Protein AF-T1GPN2-F1 (afdb_monomer_lite)

Secondary structure (DSSP, 8-state):
-PPPPPPPPPPPPPPPP--------PPPPP----PPEEEEEEEEEEPTTSS-EEEEEEEEETTS-EEEEEEEE-TT--GGG----

Foldseek 3Di:
DDDDDDDDDDDDDDDDDDDPDDPDPDPPDDDDDPFDFPDKDKDWDDDPPDPKIKIWIWTQTPVRDIDIDIDIHDPVDDPVVPDDD

Radius of gyration: 30.37 Å; chains: 1; bounding box: 92×51×34 Å

Structure (mmCIF, N/CA/C/O backbone):
data_AF-T1GPN2-F1
#
_entry.id   AF-T1GPN2-F1
#
loop_
_atom_site.group_PDB
_atom_site.id
_atom_site.type_symbol
_atom_site.label_atom_id
_atom_site.label_alt_id
_atom_site.label_comp_id
_atom_site.label_asym_id
_atom_site.label_entity_id
_atom_site.label_seq_id
_atom_site.pdbx_PDB_ins_code
_atom_site.Cartn_x
_atom_site.Cartn_y
_atom_site.Cartn_z
_atom_site.occupancy
_atom_site.B_iso_or_equiv
_atom_site.auth_seq_id
_atom_site.auth_comp_id
_atom_site.auth_asym_id
_atom_site.auth_atom_id
_atom_site.pdbx_PDB_model_num
ATOM 1 N N . PHE A 1 1 ? 78.599 41.910 -5.305 1.00 45.91 1 PHE A N 1
ATOM 2 C CA . PHE A 1 1 ? 77.463 41.029 -4.966 1.00 45.91 1 PHE A CA 1
ATOM 3 C C . PHE A 1 1 ? 76.168 41.784 -5.235 1.00 45.91 1 PHE A C 1
ATOM 5 O O . PHE A 1 1 ? 75.917 42.779 -4.572 1.00 45.91 1 PHE A O 1
ATOM 12 N N . ALA A 1 2 ? 75.409 41.401 -6.266 1.00 49.41 2 ALA A N 1
ATOM 13 C CA . ALA A 1 2 ? 74.178 42.093 -6.658 1.00 49.41 2 ALA A CA 1
ATOM 14 C C . ALA A 1 2 ? 72.968 41.524 -5.895 1.00 49.41 2 ALA A C 1
ATOM 16 O O . ALA A 1 2 ? 72.748 40.312 -5.904 1.00 49.41 2 ALA A O 1
ATOM 17 N N . ALA A 1 3 ? 72.195 42.390 -5.236 1.00 58.47 3 ALA A N 1
ATOM 18 C CA . ALA A 1 3 ? 70.966 42.018 -4.540 1.00 58.47 3 ALA A CA 1
ATOM 19 C C . ALA A 1 3 ? 69.842 41.719 -5.551 1.00 58.47 3 ALA A C 1
ATOM 21 O O . ALA A 1 3 ? 69.575 42.512 -6.455 1.00 58.47 3 ALA A O 1
ATOM 22 N N . LYS A 1 4 ? 69.192 40.558 -5.415 1.00 56.62 4 LYS A N 1
ATOM 23 C CA . LYS A 1 4 ? 68.074 40.129 -6.271 1.00 56.62 4 LYS A CA 1
ATOM 24 C C . LYS A 1 4 ? 66.811 40.935 -5.926 1.00 56.62 4 LYS A C 1
ATOM 26 O O . LYS A 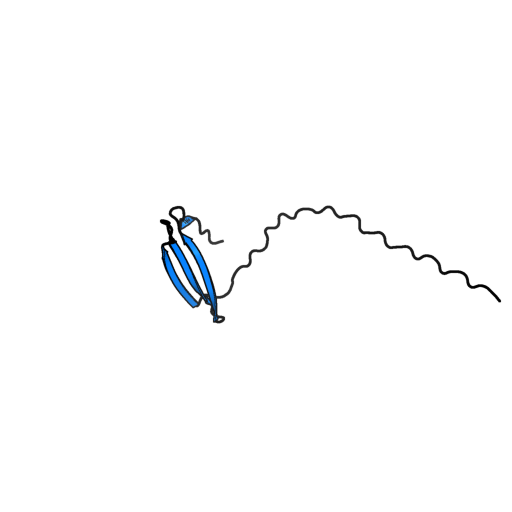1 4 ? 66.463 41.049 -4.754 1.00 56.62 4 LYS A O 1
ATOM 31 N N . LYS A 1 5 ? 66.129 41.486 -6.940 1.00 61.97 5 LYS A N 1
ATOM 32 C CA . LYS A 1 5 ? 64.856 42.219 -6.782 1.00 61.97 5 LYS A CA 1
ATOM 33 C C . LYS A 1 5 ? 63.726 41.288 -6.295 1.00 61.97 5 LYS A C 1
ATOM 35 O O . LYS A 1 5 ? 63.703 40.128 -6.713 1.00 61.97 5 LYS A O 1
ATOM 40 N N . PRO A 1 6 ? 62.787 41.779 -5.461 1.00 60.59 6 PRO A N 1
ATOM 41 C CA . PRO A 1 6 ? 61.658 40.983 -4.987 1.00 60.59 6 PRO A CA 1
ATOM 42 C C . PRO A 1 6 ? 60.658 40.687 -6.121 1.00 60.59 6 PRO A C 1
ATOM 44 O O . PRO A 1 6 ? 60.557 41.473 -7.069 1.00 60.59 6 PRO A O 1
ATOM 47 N N . PRO A 1 7 ? 59.925 39.559 -6.053 1.00 66.12 7 PRO A N 1
ATOM 48 C CA . PRO A 1 7 ? 58.975 39.181 -7.088 1.00 66.12 7 PRO A CA 1
ATOM 49 C C . PRO A 1 7 ? 57.724 40.067 -7.038 1.00 66.12 7 PRO A C 1
ATOM 51 O O . PRO A 1 7 ? 57.266 40.473 -5.970 1.00 66.12 7 PRO A O 1
ATOM 54 N N . TYR A 1 8 ? 57.178 40.358 -8.218 1.00 67.81 8 TYR A N 1
ATOM 55 C CA . TYR A 1 8 ? 55.999 41.203 -8.396 1.00 67.81 8 TYR A CA 1
ATOM 56 C C . TYR A 1 8 ? 54.755 40.610 -7.707 1.00 67.81 8 TYR A C 1
ATOM 58 O O . TYR A 1 8 ? 54.538 39.394 -7.781 1.00 67.81 8 TYR A O 1
ATOM 66 N N . PRO A 1 9 ? 53.908 41.444 -7.074 1.00 64.31 9 PRO A N 1
ATOM 67 C CA . PRO A 1 9 ? 52.673 40.983 -6.454 1.00 64.31 9 PRO A CA 1
ATOM 68 C C . PRO A 1 9 ? 51.701 40.491 -7.531 1.00 64.31 9 PRO A C 1
ATOM 70 O O . PRO A 1 9 ? 51.343 41.224 -8.452 1.00 64.31 9 PRO A O 1
ATOM 73 N N . LYS A 1 10 ? 51.273 39.230 -7.420 1.00 67.62 10 LYS A N 1
ATOM 74 C CA . LYS A 1 10 ? 50.222 38.667 -8.274 1.00 67.62 10 LYS A CA 1
ATOM 75 C C . LYS A 1 10 ? 48.879 39.265 -7.855 1.00 67.62 10 LYS A C 1
ATOM 77 O O . LYS A 1 10 ? 48.539 39.243 -6.672 1.00 67.62 10 LYS A O 1
ATOM 82 N N . SER A 1 11 ? 48.129 39.793 -8.818 1.00 66.94 11 SER A N 1
ATOM 83 C CA . SER A 1 11 ? 46.770 40.292 -8.613 1.00 66.94 11 SER A CA 1
ATOM 84 C C . SER A 1 11 ? 45.873 39.171 -8.082 1.00 66.94 11 SER A C 1
ATOM 86 O O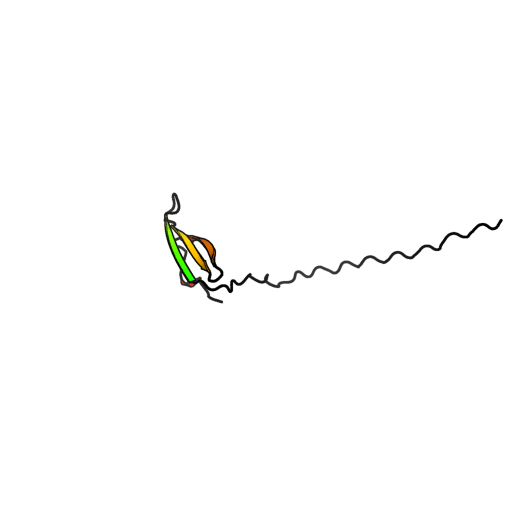 . SER A 1 11 ? 45.839 38.062 -8.616 1.00 66.94 11 SER A O 1
ATOM 88 N N . ARG A 1 12 ? 45.165 39.446 -6.984 1.00 68.81 12 ARG A N 1
ATOM 89 C CA . ARG A 1 12 ? 44.198 38.512 -6.402 1.00 68.81 12 ARG A CA 1
ATOM 90 C C . ARG A 1 12 ? 42.927 38.522 -7.258 1.00 68.81 12 ARG A C 1
ATOM 92 O O . ARG A 1 12 ? 42.499 39.588 -7.692 1.00 68.81 12 ARG A O 1
ATOM 99 N N . ALA A 1 13 ? 42.342 37.351 -7.503 1.00 70.19 13 ALA A N 1
ATOM 100 C CA . ALA A 1 13 ? 41.087 37.226 -8.242 1.00 70.19 13 ALA A CA 1
ATOM 101 C C . ALA A 1 13 ? 39.947 37.966 -7.517 1.00 70.19 13 ALA A C 1
ATOM 103 O O . ALA A 1 13 ? 39.846 37.891 -6.289 1.00 70.19 13 ALA A O 1
ATOM 104 N N . ALA A 1 14 ? 39.109 38.681 -8.270 1.00 68.62 14 ALA A N 1
ATOM 105 C CA . ALA A 1 14 ? 37.926 39.342 -7.730 1.00 68.62 14 ALA A CA 1
ATOM 106 C C . ALA A 1 14 ? 36.884 38.291 -7.311 1.00 68.62 14 ALA A C 1
ATOM 108 O O . ALA A 1 14 ? 36.631 37.336 -8.046 1.00 68.62 14 ALA A O 1
ATOM 109 N N . SER A 1 15 ? 36.307 38.459 -6.119 1.00 68.88 15 SER A N 1
ATOM 110 C CA . SER A 1 15 ? 35.242 37.587 -5.611 1.00 68.88 15 SER A CA 1
ATOM 111 C C . SER A 1 15 ? 33.998 37.710 -6.500 1.00 68.88 15 SER A C 1
ATOM 113 O O . SER A 1 15 ? 33.699 38.831 -6.923 1.00 68.88 15 SER A O 1
ATOM 115 N N . PRO A 1 16 ? 33.252 36.621 -6.774 1.00 69.25 16 PRO A N 1
ATOM 116 C CA . PRO A 1 16 ? 32.017 36.717 -7.540 1.00 69.25 16 PRO A CA 1
ATOM 117 C C . PRO A 1 16 ? 31.048 37.652 -6.814 1.00 69.25 16 PRO A C 1
ATOM 119 O O . PRO A 1 16 ? 30.861 37.533 -5.600 1.00 69.25 16 PRO A O 1
ATOM 122 N N . VAL A 1 17 ? 30.460 38.591 -7.552 1.00 66.56 17 VAL A N 1
ATOM 123 C CA . VAL A 1 17 ? 29.370 39.434 -7.054 1.00 66.56 17 VAL A CA 1
ATOM 124 C C . VAL A 1 17 ? 28.185 38.516 -6.769 1.00 66.56 17 VAL A C 1
ATOM 126 O O . VAL A 1 17 ? 27.857 37.666 -7.598 1.00 66.56 17 VAL A O 1
ATOM 129 N N . ALA A 1 18 ? 27.593 38.644 -5.581 1.00 63.91 18 ALA A N 1
ATOM 130 C CA . ALA A 1 18 ? 26.481 37.815 -5.140 1.00 63.91 18 ALA A CA 1
ATOM 131 C C . ALA A 1 18 ? 25.334 37.889 -6.159 1.00 63.91 18 ALA A C 1
ATOM 133 O O . ALA A 1 18 ? 24.697 38.929 -6.307 1.00 63.91 18 ALA A O 1
ATOM 134 N N . ALA A 1 19 ? 25.099 36.793 -6.882 1.00 65.38 19 ALA A N 1
ATOM 135 C CA . ALA A 1 19 ? 23.909 36.649 -7.700 1.00 65.38 19 ALA A CA 1
ATOM 136 C C . ALA A 1 19 ? 22.702 36.585 -6.756 1.00 65.38 19 ALA A C 1
ATOM 138 O O . ALA A 1 19 ? 22.675 35.763 -5.837 1.00 65.38 19 ALA A O 1
ATOM 139 N N . GLU A 1 20 ? 21.737 37.481 -6.951 1.00 62.91 20 GLU A N 1
ATOM 140 C CA . GLU A 1 20 ? 20.501 37.491 -6.179 1.00 62.91 20 GLU A CA 1
ATOM 141 C C . GLU A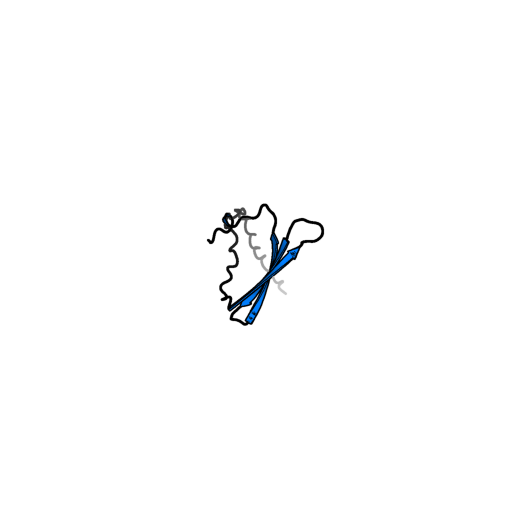 1 20 ? 19.794 36.139 -6.326 1.00 62.91 20 GLU A C 1
ATOM 143 O O . GLU A 1 20 ? 19.548 35.642 -7.426 1.00 62.91 20 GLU A O 1
ATOM 148 N N . SER A 1 21 ? 19.522 35.515 -5.181 1.00 67.19 21 SER A N 1
ATOM 149 C CA . SER A 1 21 ? 18.891 34.205 -5.085 1.00 67.19 21 SER A CA 1
ATOM 150 C C . SER A 1 21 ? 17.420 34.324 -5.482 1.00 67.19 21 SER A C 1
ATOM 152 O O . SER A 1 21 ? 16.557 34.673 -4.673 1.00 67.19 21 SER A O 1
ATOM 154 N N . VAL A 1 22 ? 17.131 34.055 -6.755 1.00 65.06 22 VAL A N 1
ATOM 155 C CA . VAL A 1 22 ? 15.762 33.867 -7.238 1.00 65.06 22 VAL A CA 1
ATOM 156 C C . VAL A 1 22 ? 15.253 32.562 -6.630 1.00 65.06 22 VAL A C 1
ATOM 158 O O . VAL A 1 22 ? 15.763 31.487 -6.945 1.00 65.06 22 VAL A O 1
ATOM 161 N N . LYS A 1 23 ? 14.266 32.648 -5.731 1.00 65.94 23 LYS A N 1
ATOM 162 C CA . LYS A 1 23 ? 13.575 31.472 -5.186 1.00 65.94 23 LYS A CA 1
ATOM 163 C C . LYS A 1 23 ? 12.864 30.776 -6.344 1.00 65.94 23 LYS A C 1
ATOM 165 O O . LYS A 1 23 ? 11.855 31.271 -6.840 1.00 65.94 23 LYS A O 1
ATOM 170 N N . SER A 1 24 ? 13.430 29.674 -6.818 1.00 69.38 24 SER A N 1
ATOM 171 C CA . SER A 1 24 ? 12.820 28.856 -7.855 1.00 69.38 24 SER A CA 1
ATOM 172 C C . SER A 1 24 ? 11.531 28.238 -7.306 1.00 69.38 24 SER A C 1
ATOM 174 O O . SER A 1 24 ? 11.522 27.622 -6.246 1.00 69.38 24 SER A O 1
ATOM 176 N N . VAL A 1 25 ? 10.421 28.428 -8.022 1.00 67.56 25 VAL A N 1
ATOM 177 C CA . VAL A 1 25 ? 9.094 27.865 -7.690 1.00 67.56 25 VAL A CA 1
ATOM 178 C C . VAL A 1 25 ? 8.951 26.452 -8.274 1.00 67.56 25 VAL A C 1
ATOM 180 O O . VAL A 1 25 ? 7.856 25.997 -8.581 1.00 67.56 25 VAL A O 1
ATOM 183 N N . THR A 1 26 ? 10.060 25.750 -8.507 1.00 74.62 26 THR A N 1
ATOM 184 C CA . THR A 1 26 ? 9.995 24.386 -9.034 1.00 74.62 26 THR A CA 1
ATOM 185 C C . THR A 1 26 ? 9.553 23.475 -7.892 1.00 74.62 26 THR A C 1
ATOM 187 O O . THR A 1 26 ? 10.284 23.408 -6.901 1.00 74.62 26 THR A O 1
ATOM 190 N N . PRO A 1 27 ? 8.385 22.807 -7.976 1.00 72.62 27 PRO A N 1
ATOM 191 C CA . PRO A 1 27 ? 8.038 21.782 -7.002 1.00 72.62 27 PRO A CA 1
ATOM 192 C C . PRO A 1 27 ? 9.161 20.747 -6.981 1.00 72.62 27 PRO A C 1
ATOM 194 O O . PRO A 1 27 ? 9.700 20.397 -8.037 1.00 72.62 27 PRO A O 1
ATOM 197 N N . GLU A 1 28 ? 9.556 20.311 -5.785 1.00 77.56 28 GLU A N 1
ATOM 198 C CA . GLU A 1 28 ? 10.550 19.251 -5.673 1.00 77.56 28 GLU A CA 1
ATOM 199 C C . GLU A 1 28 ? 10.064 18.031 -6.462 1.00 77.56 28 GLU A C 1
ATOM 201 O O . GLU A 1 28 ? 8.876 17.690 -6.388 1.00 77.56 28 GLU A O 1
ATOM 206 N N . PRO A 1 29 ? 10.944 17.394 -7.252 1.00 76.44 29 PRO A N 1
ATOM 207 C CA . PRO A 1 29 ? 10.586 16.160 -7.923 1.00 76.44 29 PRO A CA 1
ATOM 208 C C . PRO A 1 29 ? 10.174 15.150 -6.853 1.00 76.44 29 PRO A C 1
ATOM 210 O O . PRO A 1 29 ? 10.954 14.825 -5.960 1.00 76.44 29 PRO A O 1
ATOM 213 N N . SER A 1 30 ? 8.928 14.690 -6.913 1.00 77.19 30 SER A N 1
ATOM 214 C CA . SER A 1 30 ? 8.454 13.627 -6.042 1.00 77.19 30 SER A CA 1
ATOM 215 C C . SER A 1 30 ? 9.059 12.303 -6.498 1.00 77.19 30 SER A C 1
ATOM 217 O O . SER A 1 30 ? 9.055 11.979 -7.687 1.00 77.19 30 SER A O 1
ATOM 219 N N . ASP A 1 31 ? 9.576 11.525 -5.550 1.00 81.25 31 ASP A N 1
ATOM 220 C CA . ASP A 1 31 ? 10.067 10.180 -5.837 1.00 81.25 31 ASP A CA 1
ATOM 221 C C . ASP A 1 31 ? 8.886 9.276 -6.218 1.00 81.25 31 ASP A C 1
ATOM 223 O O . ASP A 1 31 ? 8.082 8.871 -5.373 1.00 81.25 31 ASP A O 1
ATOM 227 N N . ILE A 1 32 ? 8.772 8.962 -7.511 1.00 86.12 32 ILE A N 1
ATOM 228 C CA . ILE A 1 32 ? 7.768 8.031 -8.031 1.00 86.12 32 ILE A CA 1
ATOM 229 C C . ILE A 1 32 ? 8.307 6.607 -7.901 1.00 86.12 32 ILE A C 1
ATOM 231 O O . ILE A 1 32 ? 9.377 6.257 -8.398 1.00 86.12 32 ILE A O 1
ATOM 235 N N . GLU A 1 33 ? 7.537 5.755 -7.232 1.00 89.75 33 GLU A N 1
ATOM 236 C CA . GLU A 1 33 ? 7.857 4.342 -7.085 1.00 89.75 33 GLU A CA 1
ATOM 237 C C . GLU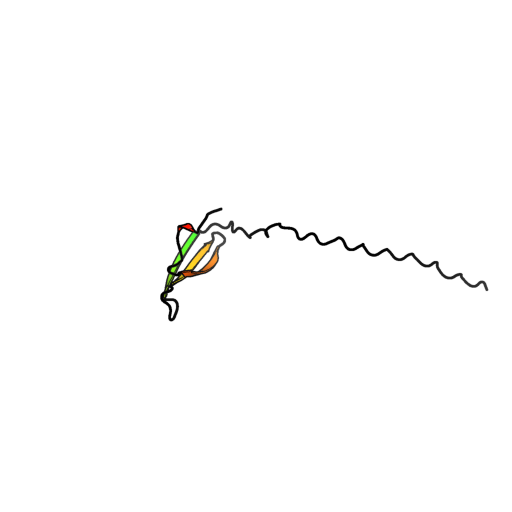 A 1 33 ? 7.415 3.562 -8.332 1.00 89.75 33 GLU A C 1
ATOM 239 O O . GLU A 1 33 ? 6.223 3.450 -8.608 1.00 89.75 33 GLU A O 1
ATOM 244 N N . HIS A 1 34 ? 8.370 2.987 -9.067 1.00 92.06 34 HIS A N 1
ATOM 245 C CA . HIS A 1 34 ? 8.102 2.243 -10.308 1.00 92.06 34 HIS A CA 1
ATOM 246 C C . HIS A 1 34 ? 8.122 0.718 -10.145 1.00 92.06 34 HIS A C 1
ATOM 248 O O . HIS A 1 34 ? 7.843 -0.010 -11.100 1.00 92.06 34 HIS A O 1
ATOM 254 N N . ARG A 1 35 ? 8.479 0.208 -8.961 1.00 95.69 35 ARG A N 1
ATOM 255 C CA . ARG A 1 35 ? 8.545 -1.237 -8.718 1.00 95.69 35 ARG A CA 1
ATOM 256 C C . ARG A 1 35 ? 7.156 -1.871 -8.743 1.00 95.69 35 ARG A C 1
ATOM 258 O O . ARG A 1 35 ? 6.180 -1.289 -8.268 1.00 95.69 35 ARG A O 1
ATOM 265 N N . ARG A 1 36 ? 7.063 -3.102 -9.249 1.00 96.88 36 ARG A N 1
ATOM 266 C CA . ARG A 1 36 ? 5.787 -3.814 -9.350 1.00 96.88 36 ARG A CA 1
ATOM 267 C C . ARG A 1 36 ? 5.433 -4.467 -8.018 1.00 96.88 36 ARG A C 1
ATOM 269 O O . ARG A 1 36 ? 6.206 -5.249 -7.475 1.00 96.88 36 ARG A O 1
ATOM 276 N N . ILE A 1 37 ? 4.218 -4.220 -7.537 1.00 97.50 37 ILE A N 1
ATOM 277 C CA . ILE A 1 37 ? 3.653 -4.944 -6.393 1.00 97.50 37 ILE A CA 1
ATOM 278 C C . ILE A 1 37 ? 3.207 -6.338 -6.863 1.00 97.50 37 ILE A C 1
ATOM 280 O O . ILE A 1 37 ? 2.439 -6.462 -7.819 1.00 97.50 37 ILE A O 1
ATOM 284 N N . VAL A 1 38 ? 3.681 -7.391 -6.195 1.00 98.25 38 VAL A N 1
ATOM 285 C CA . VAL A 1 38 ? 3.315 -8.794 -6.471 1.00 98.25 38 VAL A CA 1
ATOM 286 C C . VAL A 1 38 ? 2.390 -9.395 -5.416 1.00 98.25 38 VAL A C 1
ATOM 288 O O . VAL A 1 38 ? 1.706 -10.373 -5.699 1.00 98.25 38 VAL A O 1
ATOM 291 N N . ASN A 1 39 ? 2.359 -8.830 -4.208 1.00 97.94 39 ASN A N 1
ATOM 292 C CA . ASN A 1 39 ? 1.401 -9.199 -3.169 1.00 97.94 39 ASN A CA 1
ATOM 293 C C . ASN A 1 39 ? 1.107 -7.999 -2.260 1.00 97.94 39 ASN A C 1
ATOM 295 O O . ASN A 1 39 ? 1.976 -7.153 -2.042 1.00 97.94 39 ASN A O 1
ATOM 299 N N . MET A 1 40 ? -0.099 -7.965 -1.701 1.00 98.06 40 MET A N 1
ATOM 300 C CA . MET A 1 40 ? -0.544 -6.946 -0.760 1.00 98.06 40 MET A CA 1
ATOM 301 C C . MET A 1 40 ? -1.281 -7.606 0.403 1.00 98.06 40 MET A C 1
ATOM 303 O O . MET A 1 40 ? -2.161 -8.438 0.196 1.00 98.06 40 MET A O 1
ATOM 307 N N . MET A 1 41 ? -0.949 -7.206 1.626 1.00 98.06 41 MET A N 1
ATOM 308 C CA . MET A 1 41 ? -1.699 -7.560 2.830 1.00 98.06 41 MET A CA 1
ATOM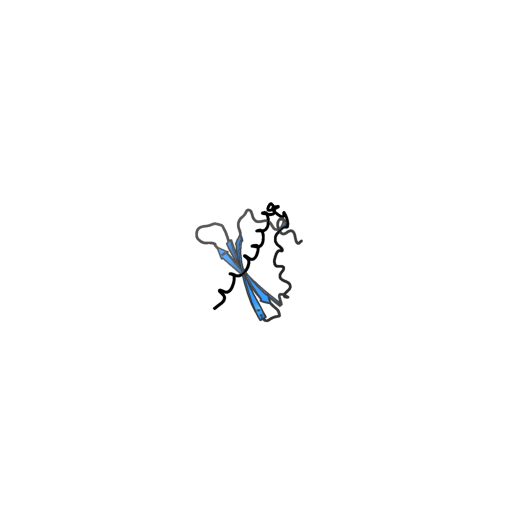 309 C C . MET A 1 41 ? -2.131 -6.284 3.542 1.00 98.06 41 MET A C 1
ATOM 311 O O . MET A 1 41 ? -1.345 -5.348 3.647 1.00 98.06 41 MET A O 1
ATOM 315 N N . CYS A 1 42 ? -3.360 -6.255 4.049 1.00 97.81 42 CYS A N 1
ATOM 316 C CA . CYS A 1 42 ? -3.886 -5.135 4.820 1.00 97.81 42 CYS A CA 1
ATOM 317 C C . CYS A 1 42 ? -4.325 -5.623 6.202 1.00 97.81 42 CYS A C 1
ATOM 319 O O . CYS A 1 42 ? -4.961 -6.669 6.325 1.00 97.81 42 CYS A O 1
ATOM 321 N N . SER A 1 43 ? -3.976 -4.861 7.232 1.00 97.31 43 SER A N 1
ATOM 322 C CA . SER A 1 43 ? -4.443 -5.046 8.600 1.00 97.31 43 SER A CA 1
ATOM 323 C C . SER A 1 43 ? -5.067 -3.746 9.075 1.00 97.31 43 SER A C 1
ATOM 325 O O . SER A 1 43 ? -4.442 -2.696 8.980 1.00 97.31 43 SER A O 1
ATOM 327 N N . VAL A 1 44 ? -6.254 -3.839 9.663 1.00 95.88 44 VAL A N 1
ATOM 328 C CA . VAL A 1 44 ? -6.939 -2.714 10.302 1.00 95.88 44 VAL A CA 1
ATOM 329 C C . VAL A 1 44 ? -7.124 -3.051 11.773 1.00 95.88 44 VAL A C 1
ATOM 331 O O . VAL A 1 44 ? -7.517 -4.169 12.111 1.00 95.88 44 VAL A O 1
ATOM 334 N N . LYS A 1 45 ? -6.778 -2.115 12.650 1.00 94.81 45 LYS A N 1
ATOM 335 C CA . LYS A 1 45 ? -6.893 -2.244 14.106 1.00 94.81 45 LYS A CA 1
ATOM 336 C C . LYS A 1 45 ? -7.474 -0.955 14.673 1.00 94.81 45 LYS A C 1
ATOM 338 O O . LYS A 1 45 ? -7.318 0.093 14.058 1.00 94.81 45 LYS A O 1
ATOM 343 N N . ASN A 1 46 ? -8.098 -1.013 15.844 1.00 93.00 46 ASN A N 1
ATOM 344 C CA . ASN A 1 46 ? -8.480 0.211 16.548 1.00 93.00 46 ASN A CA 1
ATOM 345 C C . ASN A 1 46 ? -7.215 0.974 16.953 1.00 93.00 46 ASN A C 1
ATOM 347 O O . ASN A 1 46 ? -6.251 0.362 17.421 1.00 93.00 46 ASN A O 1
ATOM 351 N N . HIS A 1 47 ? -7.217 2.287 16.748 1.00 88.56 47 HIS A N 1
ATOM 352 C CA . HIS A 1 47 ? -6.168 3.169 17.234 1.00 88.56 47 HIS A CA 1
ATOM 353 C C . HIS A 1 47 ? -6.482 3.552 18.686 1.00 88.56 47 HIS A C 1
ATOM 355 O O . HIS A 1 47 ? -7.607 3.953 18.991 1.00 88.56 47 HIS A O 1
ATOM 361 N N . GLU A 1 48 ? -5.517 3.351 19.586 1.00 80.25 48 GLU A N 1
ATOM 362 C CA . GLU A 1 48 ? -5.724 3.393 21.040 1.00 80.25 48 GLU A CA 1
ATOM 363 C C . GLU A 1 48 ? -6.469 4.664 21.490 1.00 80.25 48 GLU A C 1
ATOM 365 O O . GLU A 1 48 ? -6.174 5.769 21.038 1.00 80.25 48 GLU A O 1
ATOM 370 N N . ASP A 1 49 ? -7.483 4.470 22.340 1.00 70.62 49 ASP A N 1
ATOM 371 C CA . ASP A 1 49 ? -8.322 5.506 22.964 1.00 70.62 49 ASP A CA 1
ATOM 372 C C . ASP A 1 49 ? -9.075 6.462 22.016 1.00 70.62 49 ASP A C 1
ATOM 374 O O . ASP A 1 49 ? -9.601 7.492 22.444 1.00 70.62 49 ASP A O 1
ATOM 378 N N . SER A 1 50 ? -9.200 6.101 20.737 1.00 77.19 50 SER A N 1
ATOM 379 C CA . SER A 1 50 ? -9.930 6.870 19.723 1.00 77.19 50 SER A CA 1
ATOM 380 C C . SER A 1 50 ? -10.972 6.016 18.991 1.00 77.19 50 SER A C 1
ATOM 382 O O . SER A 1 50 ? -10.947 4.786 19.043 1.00 77.19 50 SER A O 1
ATOM 384 N N . CYS A 1 51 ? -11.906 6.669 18.293 1.00 81.25 51 CYS A N 1
ATOM 385 C CA . CYS A 1 51 ? -12.769 5.994 17.313 1.00 81.25 51 CYS A CA 1
ATOM 386 C C . CYS A 1 51 ? -12.053 5.755 15.971 1.00 81.25 51 CYS A C 1
ATOM 388 O O . CYS A 1 51 ? -12.673 5.245 15.038 1.00 81.25 51 CYS A O 1
ATOM 390 N N . ASP A 1 52 ? -10.777 6.132 15.871 1.00 89.81 52 ASP A N 1
ATOM 391 C CA . ASP A 1 52 ? -10.005 6.035 14.644 1.00 89.81 52 ASP A CA 1
ATOM 392 C C . ASP A 1 52 ? -9.436 4.623 14.460 1.00 89.81 52 ASP A C 1
ATOM 394 O O . ASP A 1 52 ? -9.257 3.843 15.404 1.00 89.81 52 ASP A O 1
ATOM 398 N N . LEU A 1 53 ? -9.131 4.284 13.211 1.00 93.44 53 LEU A N 1
ATOM 399 C CA . LEU A 1 53 ? -8.580 2.989 12.836 1.00 93.44 53 LEU A CA 1
ATOM 400 C C . LEU A 1 53 ? -7.127 3.149 12.393 1.00 93.44 53 LEU A C 1
ATOM 402 O O . LEU A 1 53 ? -6.813 3.956 11.529 1.00 93.44 53 LEU A O 1
ATOM 406 N N . ALA A 1 54 ? -6.225 2.334 12.923 1.00 94.69 54 ALA A N 1
ATOM 407 C CA . ALA A 1 54 ? -4.881 2.190 12.389 1.00 94.69 54 ALA A CA 1
ATOM 408 C C . ALA A 1 54 ? -4.895 1.156 11.256 1.00 94.69 54 ALA A C 1
ATOM 410 O O . ALA A 1 54 ? -5.126 -0.037 11.485 1.00 94.69 54 ALA A O 1
ATOM 411 N N . MET A 1 55 ? -4.622 1.604 10.031 1.00 96.25 55 MET A N 1
ATOM 412 C CA . MET A 1 55 ? -4.460 0.741 8.867 1.00 96.25 55 MET A CA 1
ATOM 413 C C . MET A 1 55 ? -2.976 0.554 8.553 1.00 96.25 55 MET A C 1
ATOM 415 O O . MET A 1 55 ? -2.201 1.506 8.485 1.00 96.25 55 MET A O 1
ATOM 419 N N . THR A 1 56 ? -2.570 -0.692 8.333 1.00 97.56 56 THR A N 1
ATOM 420 C CA . THR A 1 56 ? -1.231 -1.055 7.869 1.00 97.56 56 THR A CA 1
ATOM 421 C C . THR A 1 56 ? -1.336 -1.871 6.590 1.00 97.56 56 THR A C 1
ATOM 423 O O . THR A 1 56 ? -1.995 -2.910 6.570 1.00 97.56 56 THR A O 1
ATOM 426 N N . ILE A 1 57 ? -0.642 -1.434 5.542 1.00 97.88 57 ILE A N 1
ATOM 427 C CA . ILE A 1 57 ? -0.514 -2.143 4.269 1.00 97.88 57 ILE A CA 1
ATOM 428 C C . ILE A 1 57 ? 0.921 -2.652 4.139 1.00 97.88 57 ILE A C 1
ATOM 430 O O . ILE A 1 57 ? 1.873 -1.874 4.175 1.00 97.88 57 ILE A O 1
ATOM 434 N N . LEU A 1 58 ? 1.077 -3.961 3.960 1.00 98.12 58 LEU A N 1
ATOM 435 C CA . LEU A 1 58 ? 2.346 -4.604 3.638 1.00 98.12 58 LEU A CA 1
ATOM 436 C C . LEU A 1 58 ? 2.370 -4.952 2.148 1.00 98.12 58 LEU A C 1
ATOM 438 O O . LEU A 1 58 ? 1.588 -5.777 1.673 1.00 98.12 58 LEU A O 1
ATOM 442 N N . LEU A 1 59 ? 3.290 -4.325 1.424 1.00 97.81 59 LEU A N 1
ATOM 443 C CA . LEU A 1 59 ? 3.523 -4.518 0.000 1.00 97.81 59 LEU A CA 1
ATOM 444 C C . LEU A 1 59 ? 4.739 -5.417 -0.205 1.00 97.81 59 LEU A C 1
ATOM 446 O O . LEU A 1 59 ? 5.822 -5.143 0.317 1.00 97.81 59 LEU A O 1
ATOM 450 N N . ARG A 1 60 ? 4.570 -6.463 -1.011 1.00 98.06 60 ARG A N 1
ATOM 451 C CA . ARG A 1 60 ? 5.665 -7.274 -1.541 1.00 98.06 60 ARG A CA 1
ATOM 452 C C . ARG A 1 60 ? 5.939 -6.824 -2.966 1.00 98.06 60 ARG A C 1
ATOM 454 O O . ARG A 1 60 ? 5.056 -6.936 -3.815 1.00 98.06 60 ARG A O 1
ATOM 461 N N . MET A 1 61 ? 7.152 -6.365 -3.223 1.00 98.00 61 MET A N 1
ATOM 462 C CA . MET A 1 61 ? 7.610 -5.948 -4.544 1.00 98.00 61 MET A CA 1
ATOM 463 C C . MET A 1 61 ? 8.252 -7.131 -5.295 1.00 98.00 61 MET A C 1
ATOM 465 O O . MET A 1 61 ? 8.671 -8.123 -4.684 1.00 98.00 61 MET A O 1
ATOM 469 N N . ASP A 1 62 ? 8.303 -7.054 -6.621 1.00 97.75 62 ASP A N 1
ATOM 470 C CA . ASP A 1 62 ? 8.872 -8.071 -7.517 1.00 97.75 62 ASP A CA 1
ATOM 471 C C . ASP A 1 62 ? 10.388 -8.261 -7.356 1.00 97.75 62 ASP A C 1
ATOM 473 O O . ASP A 1 62 ? 10.885 -9.388 -7.418 1.00 97.75 62 ASP A O 1
ATOM 477 N N . ASP A 1 63 ? 11.108 -7.189 -7.033 1.00 97.25 63 ASP A N 1
ATOM 478 C CA . ASP A 1 63 ? 12.519 -7.191 -6.620 1.00 97.25 63 ASP A CA 1
ATOM 479 C C . ASP A 1 63 ? 12.748 -7.792 -5.216 1.00 97.25 63 ASP A C 1
ATOM 481 O O . ASP A 1 63 ? 13.864 -7.774 -4.696 1.00 97.25 63 ASP A O 1
ATOM 485 N N . LYS A 1 64 ? 11.700 -8.374 -4.612 1.00 95.88 64 LYS A N 1
ATOM 486 C CA . LYS A 1 64 ? 11.674 -8.980 -3.273 1.00 95.88 64 LYS A CA 1
ATOM 487 C C . LYS A 1 64 ? 11.771 -7.968 -2.131 1.00 95.88 64 LYS A C 1
ATOM 489 O O . LYS A 1 64 ? 11.928 -8.394 -0.981 1.00 95.88 64 LYS A O 1
ATOM 494 N N . MET A 1 65 ? 11.636 -6.672 -2.398 1.00 97.19 65 MET A N 1
ATOM 495 C CA . MET A 1 65 ? 11.557 -5.660 -1.349 1.00 97.19 65 MET A CA 1
ATOM 496 C C . MET A 1 65 ? 10.194 -5.730 -0.642 1.00 97.19 65 MET A C 1
ATOM 498 O O . MET A 1 65 ? 9.173 -6.047 -1.254 1.00 97.19 65 MET A O 1
ATOM 502 N N . ASN A 1 66 ? 10.176 -5.478 0.667 1.00 96.88 66 ASN A N 1
ATOM 503 C CA . ASN A 1 66 ? 8.942 -5.353 1.442 1.00 96.88 66 ASN A CA 1
ATOM 504 C C . ASN A 1 66 ? 8.802 -3.894 1.868 1.00 96.88 66 ASN A C 1
ATOM 506 O O . ASN A 1 66 ? 9.718 -3.354 2.486 1.00 96.88 66 ASN A O 1
ATOM 510 N N . ARG A 1 67 ? 7.668 -3.265 1.561 1.00 96.75 67 ARG A N 1
ATOM 511 C CA . ARG A 1 67 ? 7.346 -1.914 2.036 1.00 96.75 67 ARG A CA 1
ATOM 512 C C . ARG A 1 67 ? 6.143 -1.984 2.961 1.00 96.75 67 ARG A C 1
ATOM 514 O O . ARG A 1 67 ? 5.169 -2.659 2.647 1.00 96.75 67 ARG A O 1
ATOM 521 N N . GLN A 1 68 ? 6.213 -1.279 4.082 1.00 97.50 68 GLN A N 1
ATOM 522 C CA . GLN A 1 68 ? 5.098 -1.131 5.007 1.00 97.50 68 GLN A CA 1
ATOM 523 C C . GLN A 1 68 ? 4.634 0.323 4.987 1.00 97.50 68 GLN A C 1
ATOM 525 O O . GLN A 1 68 ? 5.443 1.233 5.162 1.00 97.50 68 GLN A O 1
ATOM 530 N N . LEU A 1 69 ? 3.340 0.522 4.761 1.00 96.19 69 LEU A N 1
ATOM 531 C CA . LEU A 1 69 ? 2.663 1.807 4.871 1.00 96.19 69 LEU A CA 1
ATOM 532 C C . LEU A 1 69 ? 1.720 1.740 6.068 1.00 96.19 69 LEU A C 1
ATOM 534 O O . LEU A 1 69 ? 1.011 0.747 6.228 1.00 96.19 69 LEU A O 1
ATOM 538 N N . THR A 1 70 ? 1.704 2.785 6.888 1.00 96.12 70 THR A N 1
ATOM 539 C CA . THR A 1 70 ? 0.797 2.896 8.033 1.00 96.12 70 THR A CA 1
ATOM 540 C C . THR A 1 70 ? 0.120 4.253 7.990 1.00 96.12 70 THR A C 1
ATOM 542 O O . THR A 1 70 ? 0.794 5.265 7.802 1.00 96.12 70 THR A O 1
ATOM 545 N N . CYS A 1 71 ? -1.193 4.276 8.186 1.00 94.31 71 CYS A N 1
ATOM 546 C CA . CYS A 1 71 ? -1.954 5.505 8.350 1.00 94.31 71 CYS A CA 1
ATOM 547 C C . CYS A 1 71 ? -3.044 5.327 9.407 1.00 94.31 71 CYS A C 1
ATOM 549 O O . CYS A 1 71 ? -3.446 4.206 9.732 1.00 94.31 71 CYS A O 1
ATOM 551 N N . ILE A 1 72 ? -3.509 6.454 9.932 1.00 94.44 72 ILE A N 1
ATOM 552 C CA . ILE A 1 72 ? -4.741 6.520 10.707 1.00 94.44 72 ILE A CA 1
ATOM 553 C C . ILE A 1 72 ? -5.868 6.827 9.728 1.00 94.44 72 ILE A C 1
ATOM 555 O O . ILE A 1 72 ? -5.671 7.620 8.812 1.00 94.44 72 ILE A O 1
ATOM 559 N N . VAL A 1 73 ? -6.995 6.148 9.898 1.00 92.75 73 VAL A N 1
ATOM 560 C CA . VAL A 1 73 ? -8.221 6.342 9.135 1.00 92.75 73 VAL A CA 1
ATOM 561 C C . VAL A 1 73 ? -9.274 6.891 10.089 1.00 92.75 73 VAL A C 1
ATOM 563 O O . VAL A 1 73 ? -9.596 6.235 11.085 1.00 92.75 73 VAL A O 1
ATOM 566 N N . SER A 1 74 ? -9.790 8.078 9.792 1.00 91.38 74 SER A N 1
ATOM 567 C CA . SER A 1 74 ? -10.830 8.767 10.558 1.00 91.38 74 SER A CA 1
ATOM 568 C C . SER A 1 74 ? -12.120 8.915 9.737 1.00 91.38 74 SER A C 1
ATOM 570 O O . SER A 1 74 ? -12.200 8.505 8.578 1.00 91.38 74 SER A O 1
ATOM 572 N N . GLN A 1 75 ? -13.168 9.490 10.334 1.00 87.44 75 GLN A N 1
ATOM 573 C CA . GLN A 1 75 ? -14.438 9.749 9.634 1.00 87.44 75 GLN A CA 1
ATOM 574 C C . GLN A 1 75 ? -14.335 10.805 8.526 1.00 87.44 75 GLN A C 1
ATOM 576 O O . GLN A 1 75 ? -15.201 10.839 7.652 1.00 87.44 75 GLN A O 1
ATOM 581 N N . ASP A 1 76 ? -13.302 11.646 8.558 1.00 88.56 76 ASP A N 1
ATOM 582 C CA . ASP A 1 76 ? -13.095 12.697 7.561 1.00 88.56 76 ASP A CA 1
ATOM 583 C C . ASP A 1 76 ? -12.444 12.160 6.273 1.00 88.56 76 ASP A C 1
ATOM 585 O O . ASP A 1 76 ? -12.444 12.838 5.241 1.00 88.56 76 ASP A O 1
ATOM 589 N N . ASP A 1 77 ? -11.913 10.933 6.301 1.00 88.19 77 ASP A N 1
ATOM 590 C CA . ASP A 1 77 ? -11.317 10.307 5.129 1.00 88.19 77 ASP A CA 1
ATO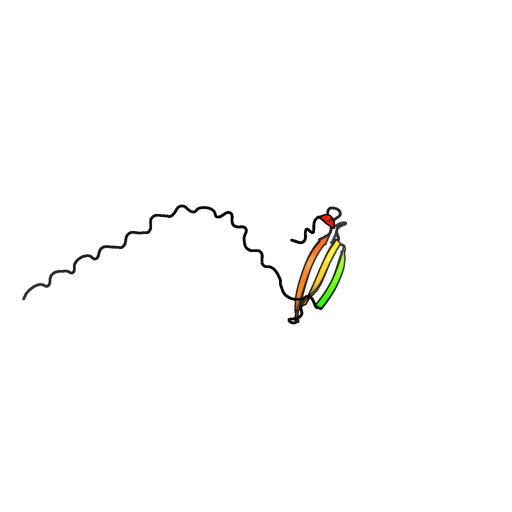M 591 C C . ASP A 1 77 ? -12.385 9.912 4.102 1.00 88.19 77 ASP A C 1
ATOM 593 O O . ASP A 1 77 ? -13.392 9.269 4.407 1.00 88.19 77 ASP A O 1
ATOM 597 N N . SER A 1 78 ? -12.146 10.252 2.832 1.00 84.94 78 SER A N 1
ATOM 598 C CA . SER A 1 78 ? -13.025 9.858 1.729 1.00 84.94 78 SER A CA 1
ATOM 599 C C . SER A 1 78 ? -12.248 9.268 0.560 1.00 84.94 78 SER A C 1
ATOM 601 O O . SER A 1 78 ? -11.156 9.723 0.215 1.00 84.94 78 SER A O 1
ATOM 603 N N . ALA A 1 79 ? -12.874 8.314 -0.132 1.00 79.62 79 ALA A N 1
ATOM 604 C CA . ALA A 1 79 ? -12.327 7.718 -1.350 1.00 79.62 79 ALA A CA 1
ATOM 605 C C . ALA A 1 79 ? -12.091 8.742 -2.481 1.00 79.62 79 ALA A C 1
ATOM 607 O O . ALA A 1 79 ? -11.314 8.483 -3.396 1.00 79.62 79 ALA A O 1
ATOM 608 N N . ASN A 1 80 ? -12.732 9.913 -2.417 1.00 75.12 80 ASN A N 1
ATOM 609 C CA . ASN A 1 80 ? -12.692 10.920 -3.477 1.00 75.12 80 ASN A CA 1
ATOM 610 C C . ASN A 1 80 ? -11.437 11.809 -3.432 1.00 75.12 80 ASN A C 1
ATOM 612 O O . ASN A 1 80 ? -11.186 12.535 -4.392 1.00 75.12 80 ASN A O 1
ATOM 616 N N . HIS A 1 81 ? -10.647 11.771 -2.350 1.00 61.00 81 HIS A N 1
ATOM 617 C CA . HIS A 1 81 ? -9.417 12.570 -2.242 1.00 61.00 81 HIS A CA 1
ATOM 618 C C . HIS A 1 81 ? -8.197 11.875 -2.888 1.00 61.00 81 HIS A C 1
ATOM 620 O O . HIS A 1 81 ? -7.161 12.500 -3.121 1.00 61.00 81 HIS A O 1
ATOM 626 N N . CYS A 1 82 ? -8.299 10.594 -3.251 1.00 49.78 82 CYS A N 1
ATOM 627 C CA . CYS A 1 82 ? -7.260 9.904 -4.012 1.00 49.78 82 CYS A CA 1
ATOM 628 C C . CYS A 1 82 ? -7.332 10.289 -5.502 1.00 49.78 82 CYS A C 1
ATOM 630 O O . CYS A 1 82 ? -7.781 9.503 -6.333 1.00 49.78 82 CYS A O 1
ATOM 632 N N . GLN A 1 83 ? -6.893 11.501 -5.862 1.00 40.12 83 GLN A N 1
ATOM 633 C CA . GLN A 1 83 ? -6.607 11.822 -7.262 1.00 40.12 83 GLN A CA 1
ATOM 634 C C . GLN A 1 83 ? -5.363 11.040 -7.696 1.00 40.12 83 GLN A C 1
ATOM 636 O O . GLN A 1 83 ? -4.256 11.289 -7.219 1.00 40.12 83 GLN A O 1
ATOM 641 N N . MET A 1 84 ? -5.559 10.054 -8.573 1.00 45.69 84 MET A N 1
ATOM 642 C CA . MET A 1 84 ? -4.458 9.421 -9.292 1.00 45.69 84 MET A CA 1
ATOM 643 C C . MET A 1 84 ? -3.980 10.411 -10.357 1.00 45.69 84 MET A C 1
ATOM 645 O O . MET A 1 84 ? -4.702 10.656 -11.323 1.00 45.69 84 MET A O 1
ATOM 649 N N . ASN A 1 85 ? -2.812 11.014 -10.127 1.00 39.62 85 ASN A N 1
ATOM 650 C CA . ASN A 1 85 ? -2.085 11.797 -11.129 1.00 39.62 85 ASN A CA 1
ATOM 651 C C . ASN A 1 85 ? -1.384 10.879 -12.132 1.00 39.62 85 ASN A C 1
ATOM 653 O O . ASN A 1 85 ? -0.827 9.849 -11.684 1.00 39.62 85 ASN A O 1
#

Sequence (85 aa):
FAAKKPPYPKSRAASPVAAESVKSVTPEPSDIEHRRIVNMMCSVKNHEDSCDLAMTILLRMDDKMNRQLTCIVSQDDSANHCQMN

pLDDT: mean 80.45, std 16.42, range [39.62, 98.25]

Organism: Megaselia scalaris (NCBI:txid36166)